Protein AF-D5C519-F1 (afdb_monomer)

Secondary structure (DSSP, 8-state):
---TTHHHHHHHHHHHHH-HHHHHHHHHHHHHHHHHHHH-TTSGGGSTTTHHHHHHHHHHHHHHHHHHS------

Organism: Nitrosococcus halophilus (strain Nc4) (NCBI:txid472759)

Radius of gyration: 13.95 Å; Cα contacts (8 Å, |Δi|>4): 45; chains: 1; bounding box: 30×21×46 Å

pLDDT: mean 84.83, std 14.13, range [40.56, 96.75]

Solvent-accessible surface area (backbone atoms only — not comparable to full-atom values): 4394 Å² total; per-residue (Å²): 131,82,64,98,55,59,60,59,56,51,49,53,54,36,37,76,73,63,30,64,69,56,34,50,55,49,48,57,53,52,45,52,54,49,54,53,32,45,72,32,84,87,32,74,38,40,36,87,88,37,28,65,57,52,55,46,51,43,49,56,49,50,55,52,50,61,74,67,52,73,80,75,77,86,128

Nearest PDB structures (foldseek):
  4wyq-assembly2_D  TM=7.730E-01  e=5.135E+00  Homo sapiens
  2rpa-assembly1_A  TM=5.251E-01  e=5.439E+00  Mus musculus

Foldseek 3Di:
DQDPQNVVVVLVVCCVPPNDVRSLVVLVVVLVVLVVQCPDPPHPCVDPVNVVVSVSSNVSSVVVNVVSPDPPPDD

Structure (mmCIF, N/CA/C/O backbone):
data_AF-D5C519-F1
#
_entry.id   AF-D5C519-F1
#
loop_
_atom_site.group_PDB
_atom_site.id
_atom_site.type_symbol
_atom_site.label_atom_id
_atom_site.label_alt_id
_atom_site.label_comp_id
_atom_site.label_asym_id
_atom_site.label_entity_id
_atom_site.label_seq_id
_atom_site.pdbx_PDB_ins_code
_atom_site.Cartn_x
_atom_site.Cartn_y
_atom_site.Cartn_z
_atom_site.occupancy
_atom_site.B_iso_or_equiv
_atom_site.auth_seq_id
_atom_site.auth_comp_id
_atom_site.auth_asym_id
_atom_site.auth_atom_id
_atom_site.pdbx_PDB_model_num
ATOM 1 N N . MET A 1 1 ? -2.493 11.460 -15.177 1.00 40.56 1 MET A N 1
ATOM 2 C CA . MET A 1 1 ? -1.774 11.645 -13.899 1.00 40.56 1 MET A CA 1
ATOM 3 C C . MET A 1 1 ? -2.402 10.696 -12.900 1.00 40.56 1 MET A C 1
ATOM 5 O O . MET A 1 1 ? -3.620 10.716 -12.794 1.00 40.56 1 MET A O 1
ATOM 9 N N . LEU A 1 2 ? -1.621 9.833 -12.247 1.00 47.62 2 LEU A N 1
ATOM 10 C CA . LEU A 1 2 ? -2.117 9.104 -11.074 1.00 47.62 2 LEU A CA 1
ATOM 11 C C . LEU A 1 2 ? -2.269 10.128 -9.933 1.00 47.62 2 LEU A C 1
ATOM 13 O O . LEU A 1 2 ? -1.391 10.990 -9.817 1.00 47.62 2 LEU A O 1
ATOM 17 N N . PRO A 1 3 ? -3.374 10.118 -9.170 1.00 52.81 3 PRO A N 1
ATOM 18 C CA . PRO A 1 3 ? -3.609 11.109 -8.126 1.00 52.81 3 PRO A CA 1
ATOM 19 C C . PRO A 1 3 ? -2.491 11.079 -7.077 1.00 52.81 3 PRO A C 1
ATOM 21 O O . PRO A 1 3 ? -1.835 10.060 -6.857 1.00 52.81 3 PRO A O 1
ATOM 24 N N . LEU A 1 4 ? -2.247 12.232 -6.452 1.00 52.59 4 LEU A N 1
ATOM 25 C CA . LEU A 1 4 ? -1.147 12.436 -5.509 1.00 52.59 4 LEU A CA 1
ATOM 26 C C . LEU A 1 4 ? -1.236 11.546 -4.251 1.00 52.59 4 LEU A C 1
ATOM 28 O O . LEU A 1 4 ? -0.200 11.393 -3.617 1.00 52.59 4 LEU A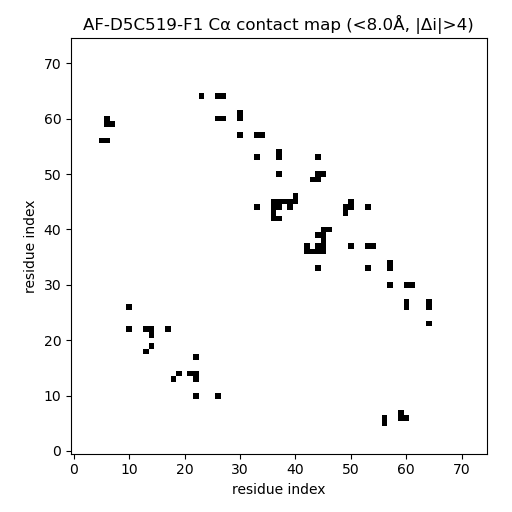 O 1
ATOM 32 N N . ASN A 1 5 ? -2.380 10.907 -3.975 1.00 62.25 5 ASN A N 1
ATOM 33 C CA . ASN A 1 5 ? -2.635 10.098 -2.774 1.00 62.25 5 ASN A CA 1
ATOM 34 C C . ASN A 1 5 ? -3.317 8.748 -3.108 1.00 62.25 5 ASN A C 1
ATOM 36 O O . ASN A 1 5 ? -4.229 8.305 -2.410 1.00 62.25 5 ASN A O 1
ATOM 40 N N . ALA A 1 6 ? -2.951 8.116 -4.229 1.00 78.88 6 ALA A N 1
ATOM 41 C CA . ALA A 1 6 ? -3.668 6.941 -4.740 1.00 78.88 6 ALA A CA 1
ATOM 42 C C . ALA A 1 6 ? -3.745 5.770 -3.736 1.00 78.88 6 ALA A C 1
ATOM 44 O O . ALA A 1 6 ? -4.747 5.052 -3.711 1.00 78.88 6 ALA A O 1
ATOM 45 N N . GLU A 1 7 ? -2.715 5.568 -2.906 1.00 88.38 7 GLU A N 1
ATOM 46 C CA . GLU A 1 7 ? -2.722 4.478 -1.924 1.00 88.38 7 GLU A CA 1
ATOM 47 C C . GLU A 1 7 ? -3.496 4.838 -0.649 1.00 88.38 7 GLU A C 1
ATOM 49 O O . GLU A 1 7 ? -4.134 3.960 -0.075 1.00 88.38 7 GLU A O 1
ATOM 54 N N . GLU A 1 8 ? -3.537 6.111 -0.239 1.00 88.25 8 GLU A N 1
ATOM 55 C CA . GLU A 1 8 ? -4.360 6.576 0.891 1.00 88.25 8 GLU A CA 1
ATOM 56 C C . GLU A 1 8 ? -5.854 6.321 0.639 1.00 88.25 8 GLU A C 1
ATOM 58 O O . GLU A 1 8 ? -6.549 5.757 1.487 1.00 88.25 8 GLU A O 1
ATOM 63 N N . GLU A 1 9 ? -6.355 6.666 -0.552 1.00 89.88 9 GLU A N 1
ATOM 64 C CA . GLU A 1 9 ? -7.745 6.384 -0.937 1.00 89.88 9 GLU A CA 1
ATOM 65 C C . GLU A 1 9 ? -8.033 4.878 -0.920 1.00 89.88 9 GLU A C 1
ATOM 67 O O . GLU A 1 9 ? -9.068 4.429 -0.421 1.00 89.88 9 GLU A O 1
ATOM 72 N N . ARG A 1 10 ? -7.089 4.073 -1.418 1.00 91.56 10 ARG A N 1
ATOM 73 C CA . ARG A 1 10 ? -7.211 2.615 -1.436 1.00 91.56 10 ARG A CA 1
ATOM 74 C C . ARG A 1 10 ? -7.230 2.024 -0.030 1.00 91.56 10 ARG A C 1
ATOM 76 O O . ARG A 1 10 ? -8.047 1.146 0.244 1.00 91.56 10 ARG A O 1
ATOM 83 N N . ILE A 1 11 ? -6.362 2.508 0.853 1.00 93.56 11 ILE A N 1
ATOM 84 C CA . ILE A 1 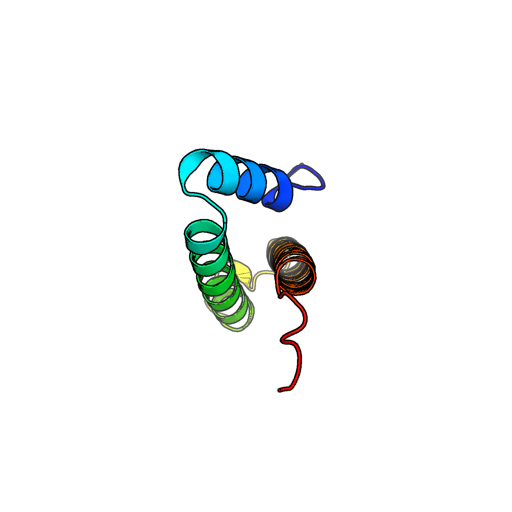11 ? -6.330 2.121 2.262 1.00 93.56 11 ILE A CA 1
ATOM 85 C C . ILE A 1 11 ? -7.660 2.474 2.931 1.00 93.56 11 ILE A C 1
ATOM 87 O O . ILE A 1 11 ? -8.236 1.620 3.597 1.00 93.56 11 ILE A O 1
ATOM 91 N N . ASN A 1 12 ? -8.197 3.676 2.708 1.00 93.38 12 ASN A N 1
ATOM 92 C CA . ASN A 1 12 ? -9.483 4.091 3.274 1.00 93.38 12 ASN A CA 1
ATOM 93 C C . ASN A 1 12 ? -10.641 3.184 2.832 1.00 93.38 12 ASN A C 1
ATOM 95 O O . ASN A 1 12 ? -11.468 2.795 3.658 1.00 93.38 12 ASN A O 1
ATOM 99 N N . LEU A 1 13 ? -10.679 2.785 1.557 1.00 94.62 13 LEU A N 1
ATOM 100 C CA . LEU A 1 13 ? -11.678 1.834 1.060 1.00 94.62 13 LEU A CA 1
ATOM 101 C C . LEU A 1 13 ? -11.559 0.462 1.737 1.00 94.62 13 LEU A C 1
ATOM 103 O O . LEU A 1 13 ? -12.571 -0.142 2.094 1.00 94.62 13 LEU A O 1
ATOM 107 N N . LEU A 1 14 ? -10.336 -0.036 1.929 1.00 95.00 14 LEU A N 1
ATOM 108 C CA . LEU A 1 14 ? -10.095 -1.30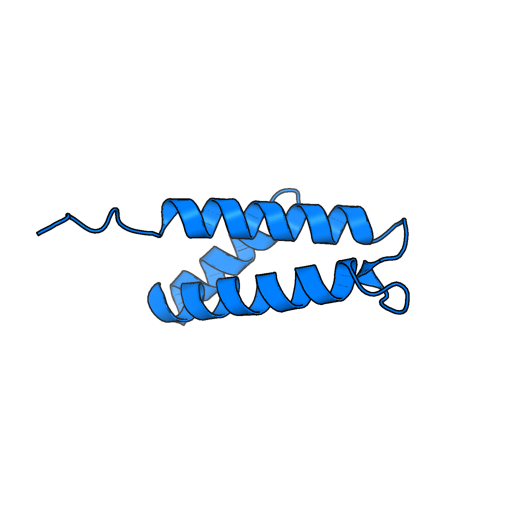9 2.612 1.00 95.00 14 LEU A CA 1
ATOM 109 C C . LEU A 1 14 ? -10.453 -1.230 4.098 1.00 95.00 14 LEU A C 1
ATOM 111 O O . LEU A 1 14 ? -11.094 -2.145 4.609 1.00 95.00 14 LEU A O 1
ATOM 115 N N . LEU A 1 15 ? -10.141 -0.115 4.763 1.00 95.19 15 LEU A N 1
ATOM 116 C CA . LEU A 1 15 ? -10.518 0.120 6.156 1.00 95.19 15 LEU A CA 1
ATOM 117 C C . LEU A 1 15 ? -12.033 0.063 6.342 1.00 95.19 15 LEU A C 1
ATOM 119 O O . LEU A 1 15 ? -12.509 -0.595 7.264 1.00 95.19 15 LEU A O 1
ATOM 123 N N . GLN A 1 16 ? -12.785 0.715 5.453 1.00 95.94 16 GLN A N 1
ATOM 124 C CA . GLN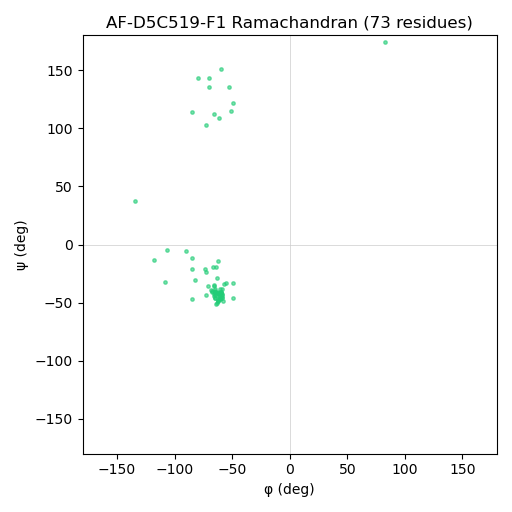 A 1 16 ? -14.247 0.709 5.488 1.00 95.94 16 GLN A CA 1
ATOM 125 C C . GLN A 1 16 ? -14.842 -0.677 5.213 1.00 95.94 16 GLN A C 1
ATOM 127 O O . GLN A 1 16 ? -15.883 -1.013 5.773 1.00 95.94 16 GLN A O 1
ATOM 132 N N . ARG A 1 17 ? -14.205 -1.471 4.343 1.00 96.75 17 ARG A N 1
ATOM 133 C CA . ARG A 1 17 ? -14.719 -2.775 3.906 1.00 96.75 17 ARG A CA 1
ATOM 134 C C . ARG A 1 17 ? -14.356 -3.917 4.856 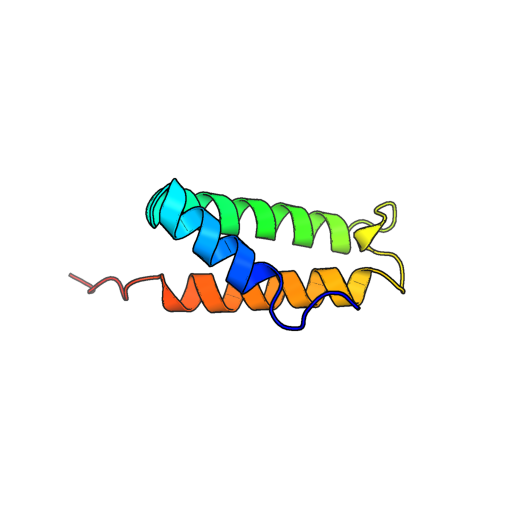1.00 96.75 17 ARG A C 1
ATOM 136 O O . ARG A 1 17 ? -15.217 -4.727 5.182 1.00 96.75 17 ARG A O 1
ATOM 143 N N . ASP A 1 18 ? -13.091 -3.984 5.261 1.00 95.81 18 ASP A N 1
ATOM 144 C CA . ASP A 1 18 ? -12.486 -5.160 5.898 1.00 95.81 18 ASP A CA 1
ATOM 145 C C . ASP A 1 18 ? -12.005 -4.888 7.335 1.00 95.81 18 ASP A C 1
ATOM 147 O O . ASP A 1 18 ? -11.701 -5.825 8.073 1.00 95.81 18 ASP A O 1
ATOM 151 N N . GLY A 1 19 ? -11.925 -3.620 7.751 1.00 94.94 19 GLY A N 1
ATOM 152 C CA . GLY A 1 19 ? -11.421 -3.219 9.064 1.00 94.94 19 GLY A CA 1
ATOM 153 C C . GLY A 1 19 ? -9.892 -3.117 9.154 1.00 94.94 19 GLY A C 1
ATOM 154 O O . GLY A 1 19 ? -9.150 -3.423 8.214 1.00 94.94 19 GLY A O 1
ATOM 155 N N . LEU A 1 20 ? -9.411 -2.640 10.309 1.00 94.50 20 LEU A N 1
ATOM 156 C CA . LEU A 1 20 ? -8.012 -2.241 10.514 1.00 94.50 20 LEU A CA 1
ATOM 157 C C . LEU A 1 20 ? -7.021 -3.399 10.357 1.00 94.50 20 LEU A C 1
ATOM 159 O O . LEU A 1 20 ? -6.054 -3.271 9.612 1.00 94.50 20 LEU A O 1
ATOM 163 N N . GLU A 1 21 ? -7.254 -4.528 11.029 1.00 94.62 21 GLU A N 1
ATOM 164 C CA . GLU A 1 21 ? -6.309 -5.654 11.027 1.00 94.62 21 GLU A CA 1
ATOM 165 C C . GLU A 1 21 ? -6.160 -6.272 9.629 1.00 94.62 21 GLU A C 1
ATOM 167 O O . GLU A 1 21 ? -5.045 -6.468 9.139 1.00 94.62 21 GLU A O 1
ATOM 172 N N . ALA A 1 22 ? -7.281 -6.504 8.939 1.00 95.06 22 ALA A N 1
ATOM 173 C CA . ALA A 1 22 ? -7.280 -7.030 7.578 1.00 95.06 22 ALA A CA 1
ATOM 174 C C . ALA A 1 22 ? -6.589 -6.067 6.601 1.00 95.06 22 ALA A C 1
ATOM 176 O O . ALA 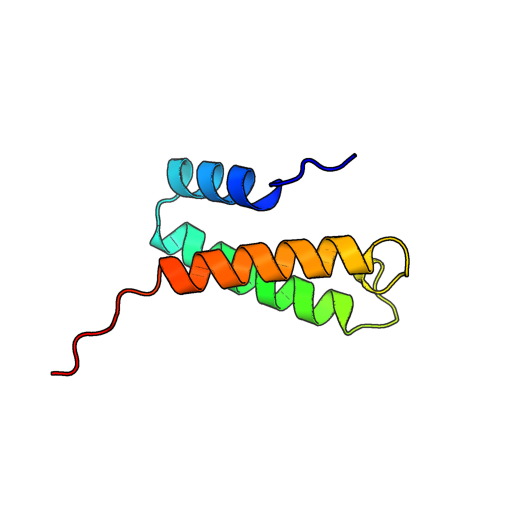A 1 22 ? -5.768 -6.494 5.785 1.00 95.06 22 ALA A O 1
ATOM 177 N N . THR A 1 23 ? -6.851 -4.763 6.732 1.00 96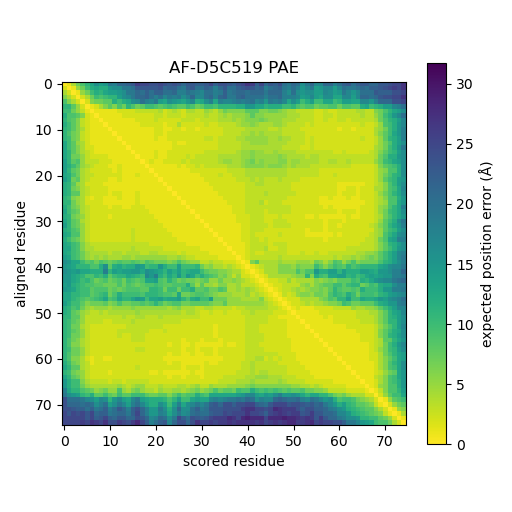.44 23 THR A N 1
ATOM 178 C CA . THR A 1 23 ? -6.182 -3.739 5.920 1.00 96.44 23 THR A CA 1
ATOM 179 C C . THR A 1 23 ? -4.686 -3.701 6.204 1.00 96.44 23 THR A C 1
ATOM 181 O O . THR A 1 23 ? -3.885 -3.660 5.274 1.00 96.44 23 THR A O 1
ATOM 184 N N . ARG A 1 24 ? -4.278 -3.806 7.471 1.00 95.25 24 ARG A N 1
ATOM 185 C CA . ARG A 1 24 ? -2.867 -3.827 7.867 1.00 95.25 24 ARG A CA 1
ATOM 186 C C . ARG A 1 24 ? -2.119 -5.016 7.278 1.00 95.25 24 ARG A C 1
ATOM 188 O O . ARG A 1 24 ? -1.037 -4.840 6.717 1.00 95.25 24 ARG A O 1
ATOM 195 N N . ASN A 1 25 ? -2.724 -6.200 7.326 1.00 95.88 25 ASN A N 1
ATOM 196 C CA . ASN A 1 25 ? -2.178 -7.401 6.697 1.00 95.88 25 ASN A CA 1
ATOM 197 C C . ASN A 1 25 ? -2.065 -7.241 5.175 1.00 95.88 25 ASN A C 1
ATOM 199 O O . ASN A 1 25 ? -1.063 -7.638 4.574 1.00 95.88 25 ASN A O 1
ATOM 203 N N . TRP A 1 26 ? -3.068 -6.624 4.546 1.00 95.88 26 TRP A N 1
ATOM 204 C CA . TRP A 1 26 ? -3.052 -6.344 3.114 1.00 95.88 26 TRP A CA 1
ATOM 205 C C . TRP A 1 26 ? -1.940 -5.359 2.724 1.00 95.88 26 TRP A C 1
ATOM 207 O O . TRP A 1 26 ? -1.197 -5.629 1.776 1.00 95.88 26 TRP A O 1
ATOM 217 N N . VAL A 1 27 ? -1.778 -4.259 3.468 1.00 95.50 27 VAL A N 1
ATOM 218 C CA . VAL A 1 27 ? -0.735 -3.251 3.224 1.00 95.50 27 VAL A CA 1
ATOM 219 C C . VAL A 1 27 ? 0.653 -3.871 3.384 1.00 95.50 27 VAL A C 1
ATOM 221 O O . VAL A 1 27 ? 1.474 -3.761 2.475 1.00 95.50 27 VAL A O 1
ATOM 224 N N . ALA A 1 28 ? 0.900 -4.602 4.475 1.00 95.19 28 ALA A N 1
ATOM 225 C CA 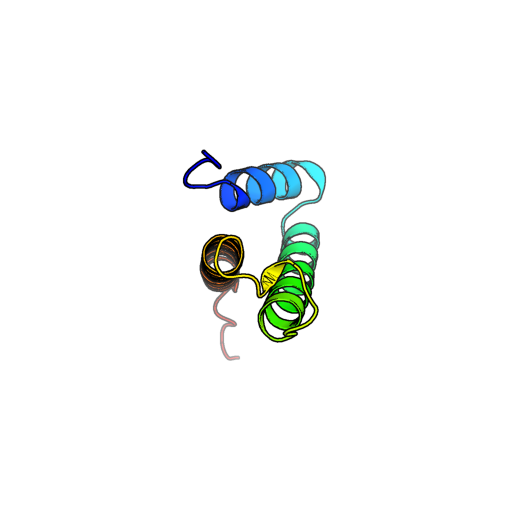. ALA A 1 28 ? 2.186 -5.259 4.719 1.00 95.19 28 ALA A CA 1
ATOM 226 C C . ALA A 1 28 ? 2.557 -6.251 3.602 1.00 95.19 28 ALA A C 1
ATOM 228 O O . ALA A 1 28 ? 3.691 -6.258 3.115 1.00 95.19 28 ALA A O 1
ATOM 229 N N . ARG A 1 29 ? 1.590 -7.055 3.141 1.00 96.12 29 ARG A N 1
ATOM 230 C CA . ARG A 1 29 ? 1.797 -7.991 2.029 1.00 96.12 29 ARG A CA 1
ATOM 231 C C . ARG A 1 29 ? 2.077 -7.266 0.711 1.00 96.12 29 ARG A C 1
ATOM 233 O O . ARG A 1 29 ? 2.978 -7.665 -0.023 1.00 96.12 29 ARG A O 1
ATOM 240 N N . THR A 1 30 ? 1.315 -6.219 0.409 1.00 95.00 30 THR A N 1
ATOM 241 C CA . THR A 1 30 ? 1.457 -5.442 -0.834 1.00 95.00 30 THR A CA 1
ATOM 242 C C . THR A 1 30 ? 2.807 -4.734 -0.892 1.00 95.00 30 THR A C 1
ATOM 244 O O . THR A 1 30 ? 3.482 -4.773 -1.918 1.00 95.00 30 THR A O 1
ATOM 247 N N . LEU A 1 31 ? 3.248 -4.172 0.231 1.00 94.69 31 LEU A N 1
ATOM 248 C CA . LEU A 1 31 ? 4.552 -3.539 0.373 1.00 94.69 31 LEU A CA 1
ATOM 249 C C . LEU A 1 31 ? 5.705 -4.515 0.093 1.00 94.69 31 LEU A C 1
ATOM 251 O O . LEU A 1 31 ? 6.648 -4.145 -0.608 1.00 94.69 31 LEU A O 1
ATOM 255 N N . ASN A 1 32 ? 5.619 -5.770 0.552 1.00 94.12 32 ASN A N 1
ATOM 256 C CA . ASN A 1 32 ? 6.625 -6.782 0.214 1.00 94.12 32 ASN A CA 1
ATOM 257 C C . ASN A 1 32 ? 6.678 -7.047 -1.297 1.00 94.12 32 ASN A C 1
ATOM 259 O O . ASN A 1 32 ? 7.749 -6.981 -1.896 1.00 94.12 32 ASN A O 1
ATOM 263 N N . ILE A 1 33 ? 5.513 -7.239 -1.925 1.00 92.75 33 ILE A N 1
ATOM 264 C CA . ILE A 1 33 ? 5.402 -7.471 -3.373 1.00 92.75 33 ILE A CA 1
ATOM 265 C C . ILE A 1 33 ? 6.000 -6.299 -4.160 1.00 92.75 33 ILE A C 1
ATOM 267 O O . ILE A 1 33 ? 6.717 -6.510 -5.137 1.00 92.75 33 ILE A O 1
ATOM 271 N N . TYR A 1 34 ? 5.731 -5.058 -3.747 1.00 92.69 34 TYR A N 1
ATOM 272 C CA . TYR A 1 34 ? 6.241 -3.872 -4.437 1.00 92.69 34 TYR A CA 1
ATOM 273 C C . TYR A 1 34 ? 7.762 -3.748 -4.303 1.00 92.69 34 TYR A C 1
ATOM 275 O O . TYR A 1 34 ? 8.433 -3.460 -5.294 1.00 92.69 34 TYR A O 1
ATOM 283 N N . ARG A 1 35 ? 8.325 -4.027 -3.120 1.00 92.56 35 ARG A N 1
ATOM 284 C CA . ARG A 1 35 ? 9.783 -4.056 -2.917 1.00 92.56 35 ARG A CA 1
ATOM 285 C C . ARG A 1 35 ? 10.453 -5.109 -3.800 1.00 92.56 35 ARG A C 1
ATOM 287 O O . ARG A 1 35 ? 11.427 -4.797 -4.483 1.00 92.56 35 ARG A O 1
ATOM 294 N N . GLU A 1 36 ? 9.907 -6.323 -3.842 1.00 92.62 36 GLU A N 1
ATOM 295 C CA . GLU A 1 36 ? 10.404 -7.400 -4.710 1.00 92.62 36 GLU A CA 1
ATOM 296 C C . GLU A 1 36 ? 10.314 -7.017 -6.195 1.00 92.62 36 GLU A C 1
ATOM 298 O O . GLU A 1 36 ? 11.260 -7.216 -6.962 1.00 92.62 36 GLU A O 1
ATOM 303 N N . ALA A 1 37 ? 9.201 -6.405 -6.603 1.00 89.25 37 ALA A N 1
ATOM 304 C CA . ALA A 1 37 ? 8.984 -5.972 -7.975 1.00 89.25 37 ALA A CA 1
ATOM 305 C C . ALA A 1 37 ? 9.959 -4.862 -8.401 1.00 89.25 37 ALA A C 1
ATOM 307 O O . ALA A 1 37 ? 10.458 -4.909 -9.522 1.00 89.25 37 ALA A O 1
ATOM 308 N N . VAL A 1 38 ? 10.257 -3.887 -7.539 1.00 89.31 38 VAL A N 1
ATOM 309 C CA . VAL A 1 38 ? 11.227 -2.814 -7.834 1.00 89.31 38 VAL A CA 1
ATOM 310 C C . VAL A 1 38 ? 12.665 -3.339 -7.859 1.00 89.31 38 VAL A C 1
ATOM 312 O O . VAL A 1 38 ? 13.472 -2.874 -8.667 1.00 89.31 38 VAL A O 1
ATOM 315 N N . ALA A 1 39 ? 12.991 -4.308 -7.001 1.00 88.12 39 ALA A N 1
ATOM 316 C CA . ALA A 1 39 ? 14.316 -4.918 -6.941 1.00 88.12 39 ALA A CA 1
ATOM 317 C C . ALA A 1 39 ? 14.612 -5.845 -8.134 1.00 88.12 39 ALA A C 1
ATOM 319 O O . ALA A 1 39 ? 15.778 -6.057 -8.463 1.00 88.12 39 ALA A O 1
ATOM 320 N N . SER A 1 40 ? 13.582 -6.386 -8.794 1.00 88.44 40 SER A N 1
ATOM 321 C CA . SER A 1 40 ? 13.730 -7.299 -9.932 1.00 88.44 40 SER A CA 1
ATOM 322 C C . SER A 1 40 ? 13.896 -6.552 -11.268 1.00 88.44 40 SER A C 1
ATOM 324 O O . SER A 1 40 ? 12.926 -5.966 -11.756 1.00 88.44 40 SER A O 1
ATOM 326 N N . PRO A 1 41 ? 15.062 -6.634 -11.947 1.00 78.38 41 PRO A N 1
ATOM 327 C CA . PRO A 1 41 ? 15.316 -5.936 -13.218 1.00 78.38 41 PRO A CA 1
ATOM 328 C C . PRO A 1 41 ? 14.427 -6.401 -14.383 1.00 78.38 41 PRO A C 1
ATOM 330 O O . PRO A 1 41 ? 14.297 -5.703 -15.384 1.00 78.38 41 PRO A O 1
ATOM 333 N N . ALA A 1 42 ? 13.833 -7.594 -14.271 1.00 80.56 42 ALA A N 1
ATOM 334 C CA . ALA A 1 42 ? 12.908 -8.146 -15.260 1.00 80.56 42 ALA A CA 1
ATOM 335 C C . ALA A 1 42 ? 11.457 -7.671 -15.052 1.00 80.56 42 ALA A C 1
ATOM 337 O O . ALA A 1 42 ? 10.604 -7.883 -15.913 1.00 80.56 42 ALA A O 1
ATOM 338 N N . SER A 1 43 ? 11.160 -7.041 -13.912 1.00 79.19 43 SER A N 1
ATOM 339 C CA . SER A 1 43 ? 9.824 -6.547 -13.587 1.00 79.19 43 SER A CA 1
ATOM 340 C C . SER A 1 43 ? 9.529 -5.216 -14.269 1.00 79.19 43 SER A C 1
ATOM 342 O O . SER A 1 43 ? 10.373 -4.323 -14.318 1.00 79.19 43 SER A O 1
ATOM 344 N N . HIS A 1 44 ? 8.282 -5.030 -14.700 1.00 76.38 44 HIS A N 1
ATOM 345 C CA . HIS A 1 44 ? 7.775 -3.744 -15.189 1.00 76.38 44 HIS A CA 1
ATOM 346 C C . HIS A 1 44 ? 7.963 -2.609 -14.166 1.00 76.38 44 HIS A C 1
ATOM 348 O O . HIS A 1 44 ? 8.289 -1.484 -14.540 1.00 76.38 44 HIS A O 1
ATOM 354 N N . ALA A 1 45 ? 7.877 -2.929 -12.872 1.00 72.69 45 ALA A N 1
ATOM 355 C CA . ALA A 1 45 ? 8.072 -1.986 -11.774 1.00 72.69 45 ALA A CA 1
ATOM 356 C C . ALA A 1 45 ? 9.509 -1.446 -11.653 1.00 72.69 45 ALA A C 1
ATOM 358 O O . ALA A 1 45 ? 9.712 -0.406 -11.037 1.00 72.69 45 ALA A O 1
ATOM 359 N N . SER A 1 46 ? 10.511 -2.111 -12.239 1.00 76.25 46 SER A N 1
ATOM 360 C CA . SER A 1 46 ? 11.909 -1.647 -12.214 1.00 76.25 46 SER A CA 1
ATOM 361 C C . SER A 1 46 ? 12.266 -0.735 -13.396 1.00 76.25 46 SER A C 1
ATOM 363 O O . SER A 1 46 ? 13.350 -0.148 -13.440 1.00 76.25 46 SER A O 1
ATOM 365 N N . GLN A 1 47 ? 11.343 -0.556 -14.348 1.00 84.19 47 GLN A N 1
ATOM 366 C CA . GLN A 1 47 ? 11.529 0.322 -15.501 1.00 84.19 47 GLN A CA 1
ATOM 367 C C . GLN A 1 47 ? 11.524 1.800 -15.086 1.00 84.19 47 GLN A C 1
ATOM 369 O O . GLN A 1 47 ? 10.729 2.217 -14.245 1.00 84.19 47 GLN A O 1
ATOM 374 N N . LYS A 1 48 ? 12.355 2.626 -15.742 1.00 79.62 48 LYS A N 1
ATOM 375 C CA . LYS A 1 48 ? 12.567 4.052 -15.402 1.00 79.62 48 LYS A CA 1
ATOM 376 C C . LYS A 1 48 ? 11.288 4.881 -15.229 1.00 79.62 48 LYS A C 1
ATOM 378 O O . LYS A 1 48 ? 11.274 5.789 -14.408 1.00 79.62 48 LYS A O 1
ATOM 383 N N . ASN A 1 49 ? 10.234 4.576 -15.983 1.00 83.62 49 ASN A N 1
ATOM 384 C CA . ASN A 1 49 ? 8.989 5.350 -15.960 1.00 83.62 49 ASN A CA 1
ATOM 385 C C . ASN A 1 49 ? 8.026 4.915 -14.845 1.00 83.62 49 ASN A C 1
ATOM 387 O O . ASN A 1 49 ? 7.149 5.685 -14.468 1.00 83.62 49 ASN A O 1
ATOM 391 N N . TYR A 1 50 ? 8.179 3.692 -14.333 1.00 81.94 50 TYR A N 1
ATOM 392 C CA . TYR A 1 50 ? 7.261 3.090 -13.364 1.00 81.94 50 TYR A CA 1
ATOM 393 C C . TYR A 1 50 ? 7.874 2.992 -11.973 1.00 81.94 50 TYR A C 1
ATOM 395 O O . TYR A 1 50 ? 7.166 3.184 -10.990 1.00 81.94 50 TYR A O 1
ATOM 403 N N . LYS A 1 51 ? 9.191 2.794 -11.881 1.00 86.31 51 LYS A N 1
ATOM 404 C CA . LYS A 1 51 ? 9.920 2.707 -10.615 1.00 86.31 51 LYS A CA 1
ATOM 405 C C . LYS A 1 51 ? 9.611 3.852 -9.635 1.00 86.31 51 LYS A C 1
ATOM 407 O O . LYS A 1 51 ? 9.273 3.533 -8.498 1.00 86.31 51 LYS A O 1
ATOM 412 N N . PRO A 1 52 ? 9.588 5.139 -10.043 1.00 89.81 52 PRO A N 1
ATOM 413 C CA . PRO A 1 52 ? 9.255 6.227 -9.121 1.00 89.81 52 PRO A CA 1
ATOM 414 C C . PRO A 1 52 ? 7.830 6.145 -8.555 1.00 89.81 52 PRO A C 1
ATOM 416 O O . PRO A 1 52 ? 7.577 6.608 -7.448 1.00 89.81 52 PRO A O 1
ATOM 419 N N . LEU A 1 53 ? 6.887 5.560 -9.304 1.00 88.06 53 LEU A N 1
ATOM 420 C CA . LEU A 1 53 ? 5.506 5.377 -8.853 1.00 88.06 53 LEU A CA 1
ATOM 421 C C . LEU A 1 53 ? 5.426 4.281 -7.788 1.00 88.06 53 LEU A C 1
ATOM 423 O O . LEU A 1 53 ? 4.780 4.477 -6.765 1.00 88.06 53 LEU A O 1
ATOM 427 N N . PHE A 1 54 ? 6.130 3.164 -7.993 1.00 89.75 54 PHE A N 1
ATOM 428 C CA . PHE A 1 54 ? 6.213 2.094 -6.997 1.00 89.75 54 PHE A CA 1
ATOM 429 C C . PHE A 1 54 ? 6.952 2.542 -5.733 1.00 89.75 54 PHE A C 1
ATOM 431 O O . PHE A 1 54 ? 6.490 2.252 -4.635 1.00 89.75 54 PHE A O 1
ATOM 438 N N . GLU A 1 55 ? 8.063 3.273 -5.865 1.00 91.38 55 GLU A N 1
ATOM 439 C CA . GLU A 1 55 ? 8.796 3.835 -4.720 1.00 91.38 55 GLU A CA 1
ATOM 440 C C . GLU A 1 55 ? 7.920 4.794 -3.906 1.00 91.38 55 GLU A C 1
ATOM 442 O O . GLU A 1 55 ? 7.951 4.763 -2.675 1.00 91.38 55 GLU A O 1
ATOM 447 N N . LYS A 1 56 ? 7.084 5.593 -4.578 1.00 91.69 56 LYS A N 1
ATOM 448 C CA . LYS A 1 56 ? 6.111 6.455 -3.910 1.00 91.69 56 LYS A CA 1
ATOM 449 C C . LYS A 1 56 ? 5.057 5.645 -3.143 1.00 91.69 56 LYS A C 1
ATOM 451 O O . LYS A 1 56 ? 4.901 5.879 -1.949 1.00 91.69 56 LYS A O 1
ATOM 456 N N . SER A 1 57 ? 4.408 4.666 -3.782 1.00 92.00 57 SER A N 1
ATOM 457 C CA . SER A 1 57 ? 3.424 3.803 -3.108 1.00 92.00 57 SER A CA 1
ATOM 458 C C . SER A 1 57 ? 4.034 3.053 -1.918 1.00 92.00 57 SER A C 1
ATOM 460 O O . SER A 1 57 ? 3.389 2.913 -0.884 1.00 92.00 57 SER A O 1
ATOM 462 N N . ILE A 1 58 ? 5.285 2.585 -2.034 1.00 93.69 58 ILE A N 1
ATOM 463 C CA . ILE A 1 58 ? 6.010 1.947 -0.922 1.00 93.69 58 ILE A CA 1
ATOM 464 C C . ILE A 1 58 ? 6.112 2.910 0.261 1.00 93.69 58 ILE A C 1
ATOM 466 O O . ILE A 1 58 ? 5.770 2.520 1.374 1.00 93.69 58 ILE A O 1
ATOM 470 N N . LYS A 1 59 ? 6.529 4.158 0.020 1.00 93.69 59 LYS A N 1
ATOM 471 C CA . LYS A 1 59 ? 6.659 5.162 1.079 1.00 93.69 59 LYS A CA 1
ATOM 472 C C . LYS A 1 59 ? 5.316 5.450 1.763 1.00 93.69 59 LYS A C 1
ATOM 474 O O . LYS A 1 59 ? 5.261 5.454 2.988 1.00 93.69 59 LYS A O 1
ATOM 479 N N . GLU A 1 60 ? 4.240 5.614 0.991 1.00 93.44 60 GLU A N 1
ATOM 480 C CA . GLU A 1 60 ? 2.891 5.842 1.536 1.00 93.44 60 GLU A CA 1
ATOM 481 C C . GLU A 1 60 ? 2.441 4.673 2.439 1.00 93.44 60 GLU A C 1
ATOM 483 O O . GLU A 1 60 ? 1.890 4.882 3.522 1.00 93.44 60 GLU A O 1
ATOM 488 N N . PHE A 1 61 ? 2.729 3.428 2.042 1.00 94.25 61 PHE A N 1
ATOM 489 C CA . PHE A 1 61 ? 2.436 2.247 2.857 1.00 94.25 61 PHE A CA 1
ATOM 490 C C . PHE A 1 61 ? 3.293 2.147 4.124 1.00 94.25 61 PHE A C 1
ATOM 492 O O . PHE A 1 61 ? 2.780 1.742 5.168 1.00 94.25 61 PHE A O 1
ATOM 499 N N . GLU A 1 62 ? 4.579 2.497 4.052 1.00 94.19 62 GLU A N 1
ATOM 500 C CA . GLU A 1 62 ? 5.473 2.533 5.217 1.00 94.19 62 GLU A CA 1
ATOM 501 C C . GLU A 1 62 ? 4.989 3.550 6.251 1.00 94.19 62 GLU A C 1
ATOM 503 O O . GLU A 1 62 ? 4.835 3.203 7.422 1.00 94.19 62 GLU A O 1
ATOM 508 N N . GLU A 1 63 ? 4.683 4.773 5.810 1.00 93.44 63 GLU A N 1
ATOM 509 C CA . GLU A 1 63 ? 4.176 5.848 6.667 1.00 93.44 63 GLU A CA 1
ATOM 510 C C . GLU A 1 63 ? 2.871 5.431 7.357 1.00 93.44 63 GLU A C 1
ATOM 512 O O . GLU A 1 63 ? 2.739 5.560 8.577 1.00 93.44 63 GLU A O 1
ATOM 517 N N . TRP A 1 64 ? 1.930 4.842 6.614 1.00 93.25 64 TRP A N 1
ATOM 518 C CA . TRP A 1 64 ? 0.669 4.373 7.186 1.00 93.25 64 TRP A CA 1
ATOM 519 C C . TRP A 1 64 ? 0.853 3.222 8.194 1.00 93.25 64 TRP A C 1
ATOM 521 O O . TRP A 1 64 ? 0.214 3.207 9.250 1.00 93.25 64 TRP A O 1
ATOM 531 N N . LEU A 1 65 ? 1.748 2.263 7.924 1.00 93.06 65 LEU A N 1
ATOM 532 C CA . LEU A 1 65 ? 2.043 1.177 8.868 1.00 93.06 65 LEU A CA 1
ATOM 533 C C . LEU A 1 65 ? 2.689 1.688 10.161 1.00 93.06 65 LEU A C 1
ATOM 535 O O . LEU A 1 65 ? 2.369 1.184 11.237 1.00 93.06 65 LEU A O 1
ATOM 539 N N . SER A 1 66 ? 3.570 2.686 10.075 1.00 91.88 66 SER A N 1
ATOM 540 C CA . SER A 1 66 ? 4.188 3.303 11.253 1.00 91.88 66 SER A CA 1
ATOM 541 C C . SER A 1 66 ? 3.179 4.055 12.121 1.00 91.88 66 SER A C 1
ATOM 543 O O . SER A 1 66 ? 3.292 4.014 13.341 1.00 91.88 66 SER A O 1
ATOM 545 N N . LEU A 1 67 ? 2.171 4.694 11.521 1.00 89.00 67 LEU A N 1
ATOM 546 C CA . LEU A 1 67 ? 1.102 5.380 12.259 1.00 89.00 67 LEU A CA 1
ATOM 547 C C 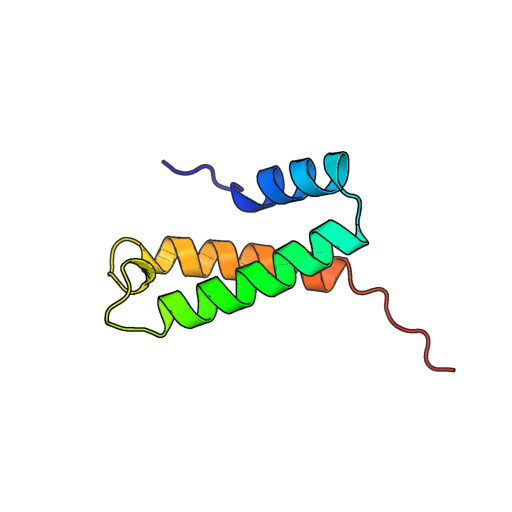. LEU A 1 67 ? 0.099 4.418 12.919 1.00 89.00 67 LEU A C 1
ATOM 549 O O . LEU A 1 67 ? -0.606 4.809 13.844 1.00 89.00 67 LEU A O 1
ATOM 553 N N . THR A 1 68 ? 0.013 3.174 12.439 1.00 84.62 68 THR A N 1
ATOM 554 C CA . THR A 1 68 ? -0.961 2.165 12.902 1.00 84.62 68 THR A CA 1
ATOM 555 C C . THR A 1 68 ? -0.348 1.061 13.765 1.00 84.62 68 THR A C 1
ATOM 557 O O . THR A 1 68 ? -1.067 0.209 14.294 1.00 84.62 68 THR A O 1
ATOM 560 N N . GLN A 1 69 ? 0.975 1.060 13.938 1.00 75.19 69 GLN A N 1
ATOM 561 C CA . GLN A 1 69 ? 1.629 0.350 15.029 1.00 75.19 69 GLN A CA 1
ATOM 562 C C . GLN A 1 69 ? 1.361 1.116 16.325 1.00 75.19 69 GLN A C 1
ATOM 564 O O . GLN A 1 69 ? 1.972 2.149 16.580 1.00 75.19 69 GLN A O 1
ATOM 569 N N . GLU A 1 70 ? 0.438 0.615 17.147 1.00 59.62 70 GLU A N 1
ATOM 570 C CA . GLU A 1 70 ? 0.352 1.054 18.539 1.00 59.62 70 GLU A CA 1
ATOM 571 C C . GLU A 1 70 ? 1.741 0.898 19.186 1.00 59.62 70 GLU A C 1
ATOM 573 O O . GLU A 1 70 ? 2.391 -0.133 18.964 1.00 59.62 70 GLU A O 1
ATOM 578 N N . PRO A 1 71 ? 2.234 1.881 19.963 1.00 54.78 71 PRO A N 1
ATOM 579 C CA . PRO A 1 71 ? 3.410 1.656 20.783 1.00 54.78 71 PRO A CA 1
ATOM 580 C C . PRO A 1 71 ? 3.045 0.543 21.759 1.00 54.78 71 PRO A C 1
ATOM 582 O O . PRO A 1 71 ? 2.210 0.746 22.637 1.00 54.78 71 PRO A O 1
ATOM 585 N N . THR A 1 72 ? 3.615 -0.647 21.579 1.00 54.69 72 THR A N 1
ATOM 586 C CA . THR A 1 72 ? 3.509 -1.725 22.562 1.00 54.69 72 THR A CA 1
ATOM 587 C C . THR A 1 72 ? 3.919 -1.138 23.915 1.00 54.69 72 THR A C 1
ATOM 589 O O . THR A 1 72 ? 5.070 -0.711 24.031 1.00 54.69 72 THR A O 1
ATOM 592 N N . PRO A 1 73 ? 3.030 -1.045 24.921 1.00 54.56 73 PRO A N 1
ATOM 593 C CA . PRO A 1 73 ? 3.481 -0.696 26.254 1.00 54.56 73 PRO A CA 1
ATOM 594 C C . PRO A 1 73 ? 4.357 -1.856 26.737 1.00 54.56 73 PRO A C 1
ATOM 596 O O . PRO A 1 73 ? 3.872 -2.977 26.902 1.00 54.56 73 PRO A O 1
ATOM 599 N N . GLU A 1 74 ? 5.661 -1.605 26.887 1.00 60.44 74 GLU A N 1
ATOM 600 C CA . GLU A 1 74 ? 6.568 -2.492 27.623 1.00 60.44 74 GLU A CA 1
ATOM 601 C C . GLU A 1 74 ? 5.926 -2.804 28.983 1.00 60.44 74 GLU A C 1
ATOM 603 O O . GLU A 1 74 ? 5.568 -1.889 29.729 1.00 60.44 74 GLU A O 1
ATOM 608 N N . THR A 1 75 ? 5.708 -4.095 29.251 1.00 54.81 75 THR A N 1
ATOM 609 C CA . THR A 1 75 ? 5.251 -4.613 30.550 1.00 54.81 75 THR A CA 1
ATOM 610 C C . THR A 1 75 ? 6.455 -5.003 31.387 1.00 54.81 75 THR A C 1
ATOM 612 O O . THR A 1 75 ? 7.359 -5.653 30.814 1.00 54.81 75 THR A O 1
#

Mean predicted aligned error: 6.47 Å

Sequence (75 aa):
MLPLNAEEERINLLLQRDGLEATRNWVARTLNIYREAVASPASHASQKNYKPLFEKSIKEFEEWLSLTQEPTPET